Protein AF-A0A1S8C592-F1 (afdb_monomer_lite)

Radius of gyration: 11.65 Å; chains: 1; bounding box: 28×25×26 Å

Structure (mmCIF, N/CA/C/O backbone):
data_AF-A0A1S8C592-F1
#
_entry.id   AF-A0A1S8C592-F1
#
loop_
_atom_site.group_PDB
_atom_site.id
_atom_site.type_symbol
_atom_site.label_atom_id
_atom_site.label_alt_id
_atom_site.label_comp_id
_atom_site.label_asym_id
_atom_site.label_entity_id
_atom_site.label_seq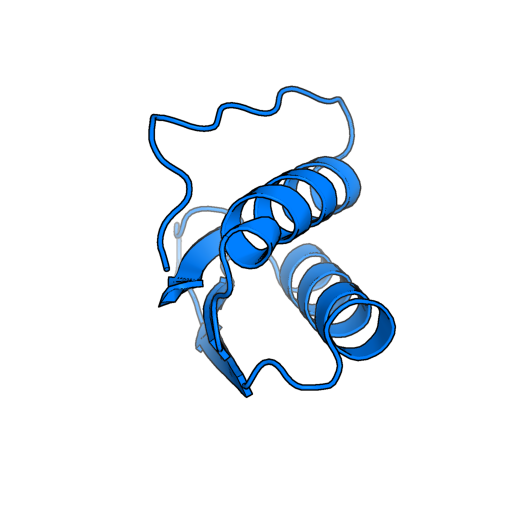_id
_atom_site.pdbx_PDB_ins_code
_atom_site.Cartn_x
_atom_site.Cartn_y
_atom_site.Cartn_z
_atom_site.occupancy
_atom_site.B_iso_or_equiv
_atom_site.auth_seq_id
_atom_site.auth_comp_id
_atom_site.auth_asym_id
_atom_site.auth_atom_id
_atom_site.pdbx_PDB_model_num
ATOM 1 N N . GLY A 1 1 ? 14.962 4.800 -5.564 1.00 50.03 1 GLY A N 1
ATOM 2 C CA . GLY A 1 1 ? 14.933 5.848 -6.614 1.00 50.03 1 GLY A CA 1
ATOM 3 C C . GLY A 1 1 ? 13.513 6.346 -6.720 1.00 50.03 1 GLY A C 1
ATOM 4 O O . GLY A 1 1 ? 12.632 5.524 -6.898 1.00 50.03 1 GLY A O 1
ATOM 5 N N . SER A 1 2 ? 13.262 7.640 -6.504 1.00 55.66 2 SER A N 1
ATOM 6 C CA . SER A 1 2 ? 11.887 8.163 -6.464 1.00 55.66 2 SER A CA 1
ATOM 7 C C . SER A 1 2 ? 11.370 8.403 -7.880 1.00 55.66 2 SER A C 1
ATOM 9 O O . SER A 1 2 ? 12.144 8.807 -8.749 1.00 55.66 2 SER A O 1
ATOM 11 N N . ALA A 1 3 ? 10.079 8.170 -8.118 1.00 58.38 3 ALA A N 1
ATOM 12 C CA . ALA A 1 3 ? 9.429 8.626 -9.340 1.00 58.38 3 ALA A CA 1
ATOM 13 C C . ALA A 1 3 ? 9.726 10.128 -9.524 1.00 58.38 3 ALA A C 1
ATOM 15 O O . ALA A 1 3 ? 9.445 10.931 -8.635 1.00 58.38 3 ALA A O 1
ATOM 16 N N . ASP A 1 4 ? 10.359 10.510 -10.636 1.00 58.91 4 ASP A N 1
ATOM 17 C CA . ASP A 1 4 ? 10.649 11.916 -10.933 1.00 58.91 4 ASP A CA 1
ATOM 18 C C . ASP A 1 4 ? 9.318 12.640 -11.222 1.00 58.91 4 ASP A C 1
ATOM 20 O O . ASP A 1 4 ? 8.786 12.580 -12.333 1.00 58.91 4 ASP A O 1
ATOM 24 N N . GLY A 1 5 ? 8.752 13.291 -10.200 1.00 69.44 5 GLY A N 1
ATOM 25 C CA . GLY A 1 5 ? 7.539 14.113 -10.284 1.00 69.44 5 GLY A CA 1
ATOM 26 C C . GLY A 1 5 ? 6.357 13.623 -9.439 1.00 69.44 5 GLY A C 1
ATOM 27 O O . GLY A 1 5 ? 6.355 12.523 -8.892 1.00 69.44 5 GLY A O 1
ATOM 28 N N . ASP A 1 6 ? 5.328 14.466 -9.333 1.00 82.69 6 ASP A N 1
ATOM 29 C CA . ASP A 1 6 ? 4.101 14.134 -8.605 1.00 82.69 6 ASP A CA 1
ATOM 30 C C . ASP A 1 6 ? 3.288 13.075 -9.365 1.00 82.69 6 ASP A C 1
ATOM 32 O O . ASP A 1 6 ? 2.911 13.267 -10.525 1.00 82.69 6 ASP A O 1
ATOM 36 N N . VAL A 1 7 ? 2.969 11.962 -8.700 1.00 84.88 7 VAL A N 1
ATOM 37 C CA . VAL A 1 7 ? 2.109 10.906 -9.250 1.00 84.88 7 VAL A CA 1
ATOM 38 C C . VAL A 1 7 ? 0.701 11.051 -8.679 1.00 84.88 7 VAL A C 1
ATOM 40 O O . VAL A 1 7 ? 0.498 10.976 -7.470 1.00 84.88 7 VAL A O 1
ATOM 43 N N . VAL A 1 8 ? -0.289 11.220 -9.559 1.00 92.38 8 VAL A N 1
ATOM 44 C CA . VAL A 1 8 ? -1.713 11.237 -9.195 1.00 92.38 8 VAL A CA 1
ATOM 45 C C . VAL A 1 8 ? -2.442 10.151 -9.979 1.00 92.38 8 VAL A C 1
ATOM 47 O O . VAL A 1 8 ? -2.415 10.138 -11.210 1.00 92.38 8 VAL A O 1
ATOM 50 N N . VAL A 1 9 ? -3.116 9.254 -9.260 1.00 95.06 9 VAL A N 1
ATOM 51 C CA . VAL A 1 9 ? -3.964 8.196 -9.823 1.00 95.06 9 VAL A CA 1
ATOM 52 C C . VAL A 1 9 ? -5.394 8.415 -9.337 1.00 95.06 9 VAL A C 1
ATOM 54 O O . VAL A 1 9 ? -5.626 8.615 -8.147 1.00 95.06 9 VAL A O 1
ATOM 57 N N . ILE A 1 10 ? -6.359 8.401 -10.259 1.00 96.12 10 ILE A N 1
ATOM 58 C CA . ILE A 1 10 ? -7.786 8.580 -9.959 1.00 96.12 10 ILE A CA 1
ATOM 59 C C . ILE A 1 10 ? -8.541 7.376 -10.512 1.00 96.12 10 ILE A C 1
ATOM 61 O O . ILE A 1 10 ? -8.445 7.068 -11.699 1.00 96.12 10 ILE A O 1
ATOM 65 N N . GLY A 1 11 ? -9.320 6.718 -9.657 1.00 96.75 11 GLY A N 1
ATOM 66 C CA . GLY A 1 11 ? -10.101 5.540 -10.012 1.00 96.75 11 GLY A CA 1
ATOM 67 C C . GLY A 1 11 ? -11.267 5.318 -9.055 1.00 96.75 11 GLY A C 1
ATOM 68 O O . GLY A 1 11 ? -11.434 6.047 -8.080 1.00 96.75 11 GLY A O 1
ATOM 69 N N . ALA A 1 12 ? -12.099 4.327 -9.371 1.00 95.19 12 ALA A N 1
ATOM 70 C CA . ALA A 1 12 ? -13.332 4.043 -8.633 1.00 95.19 12 ALA A CA 1
ATOM 71 C C . ALA A 1 12 ? -13.155 3.025 -7.495 1.00 95.19 12 ALA A C 1
ATOM 73 O O . ALA A 1 12 ? -14.024 2.928 -6.634 1.00 95.19 12 ALA A O 1
ATOM 74 N N . GLU A 1 13 ? -12.065 2.257 -7.506 1.00 96.19 13 GLU A N 1
ATOM 75 C CA . GLU A 1 13 ? -11.817 1.181 -6.549 1.00 96.19 13 GLU A CA 1
ATOM 76 C C . GLU A 1 13 ? -10.493 1.460 -5.807 1.00 96.19 13 GLU A C 1
ATOM 78 O O . GLU A 1 13 ? -9.446 1.538 -6.459 1.00 96.19 13 GLU A O 1
ATOM 83 N N . PRO A 1 14 ? -10.527 1.683 -4.478 1.00 95.19 14 PRO A N 1
ATOM 84 C CA . PRO A 1 14 ? -9.350 2.060 -3.700 1.00 95.19 14 PRO A CA 1
ATOM 85 C C . PRO A 1 14 ? -8.171 1.090 -3.794 1.00 95.19 14 PRO A C 1
ATOM 87 O O . PRO A 1 14 ? -7.036 1.558 -3.887 1.00 95.19 14 PRO A O 1
ATOM 90 N N . ALA A 1 15 ? -8.398 -0.228 -3.797 1.00 96.00 15 ALA A N 1
ATOM 91 C CA . ALA A 1 15 ? -7.298 -1.190 -3.862 1.00 96.00 15 ALA A CA 1
ATOM 92 C C . ALA A 1 15 ? -6.594 -1.151 -5.226 1.00 96.00 15 ALA A C 1
ATOM 94 O O . ALA A 1 15 ? -5.365 -1.132 -5.281 1.00 96.00 15 ALA A O 1
ATOM 95 N N . ALA A 1 16 ? -7.348 -1.036 -6.319 1.00 96.88 16 ALA A N 1
ATOM 96 C CA . ALA A 1 16 ? -6.807 -0.861 -7.662 1.00 96.88 16 ALA A CA 1
ATOM 97 C C . ALA A 1 16 ? -6.024 0.455 -7.807 1.00 96.88 16 ALA A C 1
ATOM 99 O O . ALA A 1 16 ? -4.959 0.472 -8.422 1.00 96.88 16 ALA A O 1
ATOM 100 N N . VAL A 1 17 ? -6.521 1.551 -7.220 1.00 97.44 17 VAL A N 1
ATOM 101 C CA . VAL A 1 17 ? -5.816 2.846 -7.217 1.00 97.44 17 VAL A CA 1
ATOM 102 C C . VAL A 1 17 ? -4.517 2.764 -6.416 1.00 97.44 17 VAL A C 1
ATOM 104 O O . VAL A 1 17 ? -3.487 3.248 -6.880 1.00 97.44 17 VAL A O 1
ATOM 107 N N . ALA A 1 18 ? -4.548 2.145 -5.235 1.00 96.62 18 ALA A N 1
ATOM 108 C CA . ALA A 1 18 ? -3.366 1.978 -4.395 1.00 96.62 18 ALA A CA 1
ATOM 109 C C . ALA A 1 18 ? -2.300 1.100 -5.070 1.00 96.62 18 ALA A C 1
ATOM 111 O O . ALA A 1 18 ? -1.118 1.437 -5.020 1.00 96.62 18 ALA A O 1
ATOM 112 N N . ALA A 1 19 ? -2.717 0.020 -5.735 1.00 97.00 19 ALA A N 1
ATOM 113 C CA . ALA A 1 19 ? -1.839 -0.849 -6.511 1.00 97.00 19 ALA A CA 1
ATOM 114 C C . ALA A 1 19 ? -1.150 -0.098 -7.665 1.00 97.00 19 ALA A C 1
ATOM 116 O O . ALA A 1 19 ? 0.076 -0.107 -7.740 1.00 97.00 19 ALA A O 1
ATOM 117 N N . ASP A 1 20 ? -1.907 0.622 -8.507 1.00 97.06 20 ASP A N 1
ATOM 118 C CA . ASP A 1 20 ? -1.339 1.403 -9.624 1.00 97.06 20 ASP A CA 1
ATOM 119 C C . ASP A 1 20 ? -0.391 2.506 -9.121 1.00 97.06 20 ASP A C 1
ATOM 121 O O . ASP A 1 20 ? 0.685 2.727 -9.677 1.00 97.06 20 ASP A O 1
ATOM 125 N N . LEU A 1 21 ? -0.743 3.177 -8.018 1.00 95.44 21 LEU A N 1
ATOM 126 C CA . LEU A 1 21 ? 0.142 4.162 -7.402 1.00 95.44 21 LEU A CA 1
ATOM 127 C C . LEU A 1 21 ? 1.466 3.527 -6.950 1.00 95.44 21 LEU A C 1
ATOM 129 O O . LEU A 1 21 ? 2.529 4.049 -7.282 1.00 95.44 21 LEU A O 1
ATOM 133 N N . LEU A 1 22 ? 1.421 2.406 -6.225 1.00 95.31 22 LEU A N 1
ATOM 134 C CA . LEU A 1 22 ? 2.619 1.710 -5.748 1.00 95.31 22 LEU A CA 1
ATOM 135 C C . LEU A 1 22 ? 3.479 1.175 -6.893 1.00 95.31 22 LEU A C 1
ATOM 137 O O . LEU A 1 22 ? 4.696 1.328 -6.844 1.00 95.31 22 LEU A O 1
ATOM 141 N N . ASP A 1 23 ? 2.869 0.630 -7.946 1.00 95.38 23 ASP A N 1
ATOM 142 C CA . ASP A 1 23 ? 3.591 0.159 -9.130 1.00 95.38 23 ASP A CA 1
ATOM 143 C C . ASP A 1 23 ? 4.388 1.292 -9.785 1.00 95.38 23 ASP A C 1
ATOM 145 O O . ASP A 1 23 ? 5.554 1.117 -10.144 1.00 95.38 23 ASP A O 1
ATOM 149 N N . ARG A 1 24 ? 3.795 2.485 -9.888 1.00 93.19 24 ARG A N 1
ATOM 150 C CA . ARG A 1 24 ? 4.476 3.669 -10.429 1.00 93.19 24 ARG A CA 1
ATOM 151 C C . ARG A 1 24 ? 5.576 4.168 -9.507 1.00 93.19 24 ARG A C 1
ATOM 153 O O . ARG A 1 24 ? 6.673 4.447 -9.986 1.00 93.19 24 ARG A O 1
ATOM 160 N N . LEU A 1 25 ? 5.300 4.264 -8.208 1.00 92.06 25 LEU A N 1
ATOM 161 C CA . LEU A 1 25 ? 6.273 4.716 -7.215 1.00 92.06 25 LEU A CA 1
ATOM 162 C C . LEU A 1 25 ? 7.499 3.790 -7.159 1.00 92.06 25 LEU A C 1
ATOM 164 O O . LEU A 1 25 ? 8.626 4.275 -7.115 1.00 92.06 25 LEU A O 1
ATOM 168 N N . LEU A 1 26 ? 7.296 2.473 -7.242 1.00 92.88 26 LEU A N 1
ATOM 169 C CA . LEU A 1 26 ? 8.369 1.473 -7.196 1.00 92.88 26 LEU A CA 1
ATOM 170 C C . LEU A 1 26 ? 9.082 1.274 -8.540 1.00 92.88 26 LEU A C 1
ATOM 172 O O . LEU A 1 26 ? 10.222 0.808 -8.557 1.00 92.88 26 LEU A O 1
ATOM 176 N N . SER A 1 27 ? 8.471 1.670 -9.664 1.00 90.38 27 SER A N 1
ATOM 177 C CA . SER A 1 27 ? 9.076 1.546 -11.003 1.00 90.38 27 SER A CA 1
ATOM 178 C C . SER A 1 27 ? 10.413 2.284 -11.156 1.00 90.38 27 SER A C 1
ATOM 180 O O . SER A 1 27 ? 11.233 1.909 -11.994 1.00 90.38 27 SER A O 1
ATOM 182 N N . ALA A 1 28 ? 10.658 3.299 -10.323 1.00 83.62 28 ALA A N 1
ATOM 183 C CA . ALA A 1 28 ? 11.909 4.052 -10.266 1.00 83.62 28 ALA A CA 1
ATOM 184 C C . ALA A 1 28 ? 13.002 3.375 -9.401 1.00 83.62 28 ALA A C 1
ATOM 186 O O . ALA A 1 28 ? 14.058 3.966 -9.151 1.00 83.62 28 ALA A O 1
ATOM 187 N N . GLY A 1 29 ? 12.778 2.123 -8.983 1.00 84.62 29 GLY A N 1
ATOM 188 C CA . GLY A 1 29 ? 13.723 1.309 -8.220 1.00 84.62 29 GLY A CA 1
ATOM 189 C C . GLY A 1 29 ? 13.648 1.584 -6.725 1.00 84.62 29 GLY A C 1
ATOM 190 O O . GLY A 1 29 ? 14.666 1.910 -6.118 1.00 84.62 29 GLY A O 1
ATOM 191 N N . GLY A 1 30 ? 12.438 1.543 -6.165 1.00 89.94 30 GLY A N 1
ATOM 192 C CA . GLY A 1 30 ? 12.251 1.543 -4.716 1.00 89.94 30 GLY A CA 1
ATOM 193 C C . GLY A 1 30 ? 12.478 0.145 -4.138 1.00 89.94 30 GLY A C 1
ATOM 194 O O . GLY A 1 30 ? 12.096 -0.845 -4.761 1.00 89.94 30 GLY A O 1
ATOM 195 N N . GLU A 1 31 ? 13.103 0.057 -2.969 1.00 94.50 31 GLU A N 1
ATOM 196 C CA . GLU A 1 31 ? 13.444 -1.212 -2.301 1.00 94.50 31 GLU A CA 1
ATOM 197 C C . GLU A 1 31 ? 12.644 -1.429 -1.010 1.00 94.50 31 GLU A C 1
ATOM 199 O O . GLU A 1 31 ? 12.513 -2.560 -0.545 1.00 94.50 31 GLU A O 1
ATOM 204 N N . LEU A 1 32 ? 12.061 -0.362 -0.464 1.00 95.25 32 LEU A N 1
ATOM 205 C CA . LEU A 1 32 ? 11.229 -0.377 0.735 1.00 95.25 32 LEU A CA 1
ATOM 206 C C . LEU A 1 32 ? 9.890 0.307 0.446 1.00 95.25 32 LEU A C 1
ATOM 208 O O . LEU A 1 32 ? 9.849 1.372 -0.165 1.00 95.25 32 LEU A O 1
ATOM 212 N N . ALA A 1 33 ? 8.803 -0.278 0.943 1.00 96.62 33 ALA A N 1
ATOM 213 C CA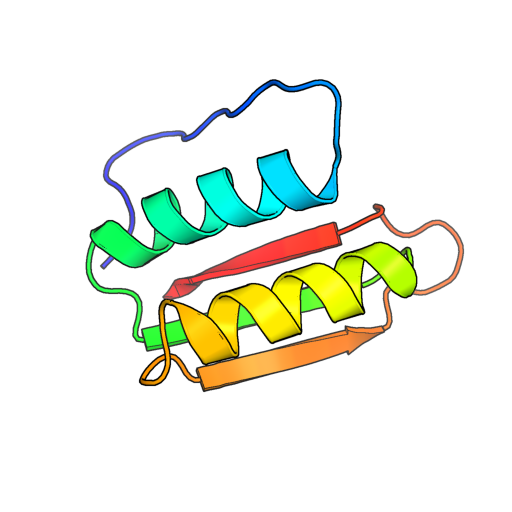 . ALA A 1 33 ? 7.478 0.316 0.993 1.00 96.62 33 ALA A CA 1
ATOM 214 C C . ALA A 1 33 ? 6.988 0.370 2.447 1.00 96.62 33 ALA A C 1
ATOM 216 O O . ALA A 1 33 ? 6.740 -0.652 3.090 1.00 96.62 33 ALA A O 1
ATOM 217 N N . THR A 1 34 ? 6.807 1.582 2.963 1.00 96.50 34 THR A N 1
ATOM 218 C CA . THR A 1 34 ? 6.156 1.813 4.255 1.00 96.50 34 THR A CA 1
ATOM 219 C C . THR A 1 34 ? 4.673 2.057 4.032 1.00 96.50 34 THR A C 1
ATOM 221 O O . THR A 1 34 ? 4.300 2.935 3.256 1.00 96.50 34 THR A O 1
ATOM 224 N N . VAL A 1 35 ? 3.824 1.308 4.733 1.00 95.88 35 VAL A N 1
ATOM 225 C CA . VAL A 1 35 ? 2.365 1.370 4.614 1.00 95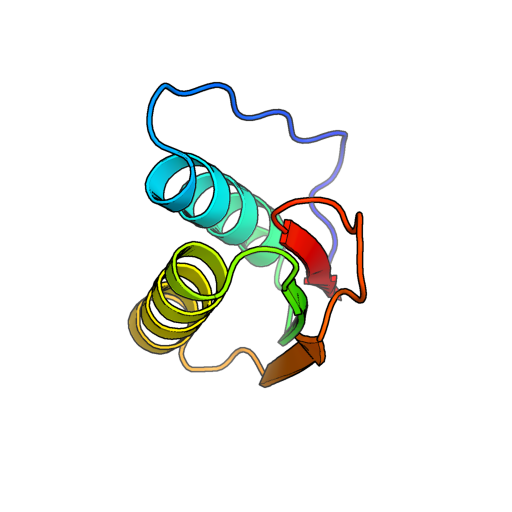.88 35 VAL A CA 1
ATOM 226 C C . VAL A 1 35 ? 1.745 1.640 5.981 1.00 95.88 35 VAL A C 1
ATOM 228 O O . VAL A 1 35 ? 1.927 0.863 6.918 1.00 95.88 35 VAL A O 1
ATOM 231 N N . VAL A 1 36 ? 0.974 2.719 6.102 1.00 96.44 36 VAL A N 1
ATOM 232 C CA . VAL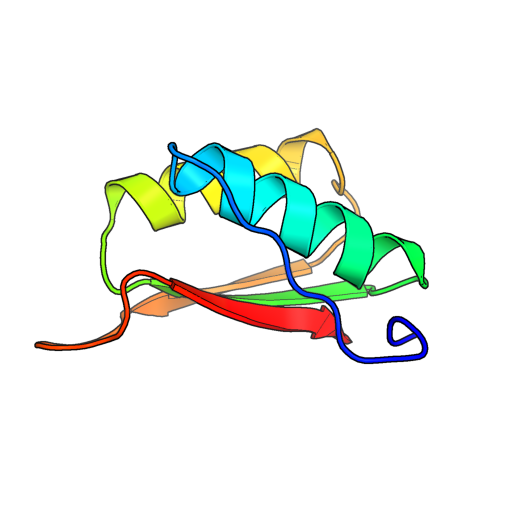 A 1 36 ? 0.136 2.993 7.279 1.00 96.44 36 VAL A CA 1
ATOM 233 C C . VAL A 1 36 ? -1.321 2.731 6.907 1.00 96.44 36 VAL A C 1
ATOM 235 O O . VAL A 1 36 ? -1.845 3.346 5.978 1.00 96.44 36 VAL A O 1
ATOM 238 N N . VAL A 1 37 ? -1.963 1.803 7.613 1.00 94.81 37 VAL A N 1
ATOM 239 C CA . VAL A 1 37 ? -3.271 1.241 7.241 1.00 94.81 37 VAL A CA 1
ATOM 240 C C . VAL A 1 37 ? -4.369 1.789 8.144 1.00 94.81 37 VAL A C 1
ATOM 242 O O . VAL A 1 37 ? -4.416 1.435 9.317 1.00 94.81 37 VAL A O 1
ATOM 245 N N . GLY A 1 38 ? -5.252 2.635 7.608 1.00 92.50 38 GLY A N 1
ATOM 246 C CA . GLY A 1 38 ? -6.461 3.080 8.314 1.00 92.50 38 GLY A CA 1
ATOM 247 C C . GLY A 1 38 ? -7.654 2.143 8.105 1.00 92.50 38 GLY A C 1
ATOM 248 O O . GLY A 1 38 ? -8.449 1.943 9.020 1.00 92.50 38 GLY A O 1
ATOM 249 N N . GLU A 1 39 ? -7.762 1.526 6.923 1.00 87.44 39 GLU A N 1
ATOM 250 C CA . GLU A 1 39 ? -8.779 0.515 6.607 1.00 87.44 39 GLU A CA 1
ATOM 251 C C . GLU A 1 39 ? -8.130 -0.846 6.319 1.00 87.44 39 GLU A C 1
ATOM 253 O O . GLU A 1 39 ? -7.450 -1.033 5.309 1.00 87.44 39 GLU A O 1
ATOM 258 N N . GLU A 1 40 ? -8.377 -1.823 7.195 1.00 87.12 40 GLU A N 1
ATOM 259 C CA . GLU A 1 40 ? -7.742 -3.149 7.131 1.00 87.12 40 GLU A CA 1
ATOM 260 C C . GLU A 1 40 ? -7.921 -3.885 5.784 1.00 87.12 40 GLU A C 1
ATOM 262 O O . GLU A 1 40 ? -6.915 -4.373 5.265 1.00 87.12 40 GLU A O 1
ATOM 267 N N . PRO A 1 41 ? -9.112 -3.922 5.139 1.00 92.56 41 PRO A N 1
ATOM 268 C CA . PRO A 1 41 ? -9.268 -4.599 3.845 1.00 92.56 41 PRO A CA 1
ATOM 269 C C . PRO A 1 41 ? -8.388 -4.010 2.733 1.00 92.56 41 PRO A C 1
ATOM 271 O O . PRO A 1 41 ? -7.916 -4.738 1.855 1.00 92.56 41 PRO A O 1
ATOM 274 N N . LEU A 1 42 ? -8.157 -2.694 2.769 1.00 94.25 42 LEU A N 1
ATOM 275 C CA . LEU A 1 42 ? -7.296 -2.009 1.811 1.00 94.25 42 LEU A CA 1
ATOM 276 C C . LEU A 1 42 ? -5.822 -2.320 2.093 1.00 94.25 42 LEU A C 1
ATOM 278 O O . LEU A 1 42 ? -5.081 -2.639 1.165 1.00 94.25 42 LEU A O 1
ATOM 282 N N . GLY A 1 43 ? -5.411 -2.298 3.364 1.00 94.25 43 GLY A N 1
ATOM 283 C CA . GLY A 1 43 ? -4.057 -2.679 3.772 1.00 94.25 43 GLY A CA 1
ATOM 284 C C . GLY A 1 43 ? -3.692 -4.108 3.372 1.00 94.25 43 GLY A C 1
ATOM 285 O O . GLY A 1 43 ? -2.627 -4.331 2.798 1.00 94.25 43 GLY A O 1
ATOM 286 N N . ASP A 1 44 ? -4.592 -5.066 3.601 1.00 95.38 44 ASP A N 1
ATOM 287 C CA . ASP A 1 44 ? -4.381 -6.465 3.215 1.00 95.38 44 ASP A CA 1
ATOM 288 C C . ASP A 1 44 ? -4.250 -6.622 1.694 1.00 95.38 44 ASP A C 1
ATOM 290 O O . ASP A 1 44 ? -3.345 -7.310 1.214 1.00 95.38 44 ASP A O 1
ATOM 294 N N . SER A 1 45 ? -5.109 -5.938 0.932 1.00 96.69 45 SER A N 1
ATOM 295 C CA . SER A 1 45 ? -5.075 -5.962 -0.536 1.00 96.69 45 SER A CA 1
ATOM 296 C C . SER A 1 45 ? -3.763 -5.396 -1.085 1.00 96.69 45 SER A C 1
ATOM 298 O O . SER A 1 45 ? -3.157 -5.979 -1.983 1.00 96.69 45 SER A O 1
ATOM 300 N N . VAL A 1 46 ? -3.283 -4.294 -0.507 1.00 96.69 46 VAL A N 1
ATOM 301 C CA . VAL A 1 46 ? -2.021 -3.651 -0.887 1.00 96.69 46 VAL A CA 1
ATOM 302 C C . VAL A 1 46 ? -0.814 -4.525 -0.558 1.00 96.69 46 VAL A C 1
ATOM 304 O O . VAL A 1 46 ? 0.050 -4.720 -1.413 1.00 96.69 46 VAL A O 1
ATOM 307 N N . CYS A 1 47 ? -0.752 -5.093 0.648 1.00 95.81 47 CYS A N 1
ATOM 308 C CA . CYS A 1 47 ? 0.337 -5.993 1.024 1.00 95.81 47 CYS A CA 1
ATOM 309 C C . CYS A 1 47 ? 0.368 -7.245 0.134 1.00 95.81 47 CYS A C 1
ATOM 311 O O . CYS A 1 47 ? 1.447 -7.677 -0.274 1.00 95.81 47 CYS A O 1
ATOM 313 N N . ALA A 1 48 ? -0.797 -7.806 -0.207 1.00 97.38 48 ALA A N 1
ATOM 314 C CA . ALA A 1 48 ? -0.889 -8.937 -1.126 1.00 97.38 48 ALA A CA 1
ATOM 315 C C . ALA A 1 48 ? -0.401 -8.577 -2.540 1.00 97.38 48 ALA A C 1
ATOM 317 O O . ALA A 1 48 ? 0.332 -9.358 -3.148 1.00 97.38 48 ALA A O 1
ATOM 318 N N . HIS A 1 49 ? -0.761 -7.393 -3.047 1.00 97.81 49 HIS A N 1
ATOM 319 C CA . HIS A 1 49 ? -0.288 -6.897 -4.344 1.00 97.81 49 HIS A CA 1
ATOM 320 C C . HIS A 1 49 ? 1.233 -6.725 -4.369 1.00 97.81 49 HIS A C 1
ATOM 322 O O . HIS A 1 49 ? 1.891 -7.255 -5.262 1.00 97.81 49 HIS A O 1
ATOM 328 N N . LEU A 1 50 ? 1.809 -6.062 -3.360 1.00 97.25 50 LEU A N 1
ATOM 329 C CA . LEU A 1 50 ? 3.260 -5.864 -3.253 1.00 97.25 50 LEU A CA 1
ATOM 330 C C . LEU A 1 50 ? 4.016 -7.193 -3.201 1.00 97.25 50 LEU A C 1
ATOM 332 O O . LEU A 1 50 ? 4.976 -7.374 -3.942 1.00 97.25 50 LEU A O 1
ATOM 336 N N . ALA A 1 51 ? 3.545 -8.155 -2.405 1.00 97.00 51 ALA A N 1
ATOM 337 C CA . ALA A 1 51 ? 4.162 -9.478 -2.336 1.00 97.00 51 ALA A CA 1
ATOM 338 C C . ALA A 1 51 ? 4.126 -10.230 -3.682 1.00 97.00 51 ALA A C 1
ATOM 340 O O . ALA A 1 51 ? 5.023 -11.024 -3.966 1.00 97.00 51 ALA A O 1
ATOM 341 N N . ALA A 1 52 ? 3.098 -10.000 -4.504 1.00 97.88 52 ALA A N 1
ATOM 342 C CA . ALA A 1 52 ? 2.938 -10.658 -5.798 1.00 97.88 52 ALA A CA 1
ATOM 343 C C . ALA A 1 52 ? 3.729 -9.977 -6.928 1.00 97.88 52 ALA A C 1
ATOM 345 O O . ALA A 1 52 ? 4.312 -10.668 -7.762 1.00 97.88 52 ALA A O 1
ATOM 346 N N . VAL A 1 53 ? 3.728 -8.642 -6.976 1.00 97.44 53 VAL A N 1
ATOM 347 C CA . VAL A 1 53 ? 4.264 -7.856 -8.104 1.00 97.44 53 VAL A CA 1
ATOM 348 C C . VAL A 1 53 ? 5.674 -7.335 -7.831 1.00 97.44 53 VAL A C 1
ATOM 350 O O . VAL A 1 53 ? 6.497 -7.301 -8.744 1.00 97.44 53 VAL A O 1
ATOM 353 N N . HIS A 1 54 ? 5.988 -7.019 -6.573 1.00 95.94 54 HIS A N 1
ATOM 354 C CA . HIS A 1 54 ? 7.282 -6.489 -6.130 1.00 95.94 54 HIS A CA 1
ATOM 355 C C . HIS A 1 54 ? 7.893 -7.365 -5.021 1.00 95.94 54 HIS A C 1
ATOM 357 O O . HIS A 1 54 ? 8.157 -6.881 -3.923 1.00 95.94 54 HIS A O 1
ATOM 363 N N . PRO A 1 55 ? 8.151 -8.665 -5.271 1.00 96.25 55 PRO A N 1
ATOM 364 C CA . PRO A 1 55 ? 8.532 -9.626 -4.227 1.00 96.25 55 PRO A CA 1
ATOM 365 C C . PRO A 1 55 ? 9.882 -9.337 -3.553 1.00 96.25 55 PRO A C 1
ATOM 367 O O . PRO A 1 55 ? 10.202 -9.942 -2.533 1.00 96.25 55 PRO A O 1
ATOM 370 N N . THR A 1 56 ? 10.702 -8.465 -4.141 1.00 95.50 56 THR A N 1
ATOM 371 C CA . THR A 1 56 ? 11.993 -8.043 -3.586 1.00 95.50 56 THR A CA 1
ATOM 372 C C . THR A 1 56 ? 11.895 -6.790 -2.722 1.00 95.50 56 THR A C 1
ATOM 374 O O . THR A 1 56 ? 12.882 -6.444 -2.084 1.00 95.50 56 THR A O 1
ATOM 377 N N . VAL A 1 57 ? 10.748 -6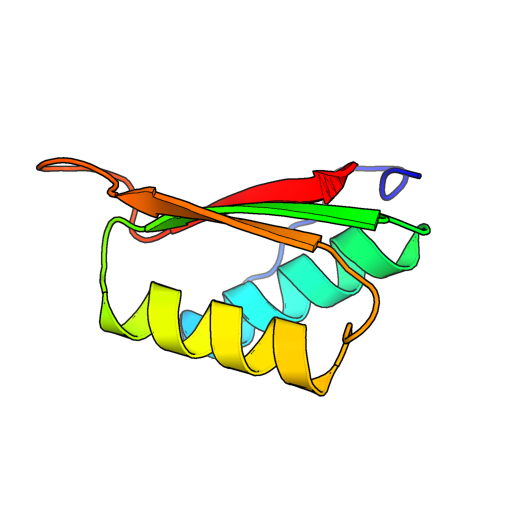.105 -2.722 1.00 96.81 57 VAL A N 1
ATOM 378 C CA . VAL A 1 57 ? 10.527 -4.895 -1.928 1.00 96.81 57 VAL A CA 1
ATOM 379 C C . VAL A 1 57 ? 10.205 -5.289 -0.494 1.00 96.81 57 VAL A C 1
ATOM 381 O O . VAL A 1 57 ? 9.309 -6.096 -0.238 1.00 96.81 57 VAL A O 1
ATOM 384 N N . GLU A 1 58 ? 10.931 -4.710 0.455 1.00 97.38 58 GLU A N 1
ATOM 385 C CA . GLU A 1 58 ? 10.609 -4.831 1.870 1.00 97.38 58 GLU A CA 1
ATOM 386 C C . GLU A 1 58 ? 9.321 -4.056 2.166 1.00 97.38 58 GLU A C 1
ATOM 388 O O . GLU A 1 58 ? 9.165 -2.913 1.745 1.00 97.38 58 GLU A O 1
ATOM 393 N N . VAL A 1 59 ? 8.381 -4.666 2.892 1.00 97.12 59 VAL A N 1
ATOM 394 C CA . VAL A 1 59 ? 7.111 -4.019 3.247 1.00 97.12 59 VAL A CA 1
ATOM 395 C C . VAL A 1 59 ? 7.009 -3.884 4.756 1.00 97.12 59 VAL A C 1
ATOM 397 O O . VAL A 1 59 ? 6.951 -4.882 5.476 1.00 97.12 59 VAL A O 1
ATOM 400 N N . VAL A 1 60 ? 6.922 -2.644 5.234 1.00 97.44 60 VAL A N 1
ATOM 401 C CA . VAL A 1 60 ? 6.736 -2.330 6.654 1.00 97.44 60 VAL A CA 1
ATOM 402 C C . VAL A 1 60 ? 5.333 -1.773 6.858 1.00 97.44 60 VAL A C 1
ATOM 404 O O . VAL A 1 60 ? 4.968 -0.749 6.284 1.00 97.44 60 VAL A O 1
ATOM 407 N N . ARG A 1 61 ? 4.535 -2.448 7.691 1.00 95.81 61 ARG A N 1
ATOM 408 C CA . ARG A 1 61 ? 3.139 -2.085 7.968 1.00 95.81 61 ARG A CA 1
ATOM 409 C C . ARG A 1 61 ? 2.985 -1.487 9.363 1.00 95.81 61 ARG A C 1
ATOM 411 O O . ARG A 1 61 ? 3.426 -2.078 10.347 1.00 95.81 61 ARG A O 1
ATOM 418 N N . TYR A 1 62 ? 2.264 -0.373 9.447 1.00 95.44 62 TYR A N 1
ATOM 419 C CA . TYR A 1 62 ? 1.849 0.262 10.695 1.00 95.44 62 TYR A CA 1
ATOM 420 C C . TYR A 1 62 ? 0.326 0.452 10.740 1.00 95.44 62 TYR A C 1
ATOM 422 O O . TYR A 1 62 ? -0.286 0.722 9.705 1.00 95.44 62 TYR A O 1
ATOM 430 N N . PRO A 1 63 ? -0.308 0.357 11.921 1.00 94.00 63 PRO A N 1
ATOM 431 C CA . PRO A 1 63 ? -1.711 0.717 12.071 1.00 94.00 63 PRO A CA 1
ATOM 432 C C . PRO A 1 63 ? -1.884 2.240 11.986 1.00 94.00 63 PRO A C 1
ATOM 434 O O . PRO A 1 63 ? -1.218 3.000 12.691 1.00 94.00 63 PRO A O 1
ATOM 437 N N . GLY A 1 64 ? -2.804 2.685 11.138 1.00 88.00 64 GLY A N 1
ATOM 438 C CA . GLY A 1 64 ? -3.364 4.027 11.165 1.00 88.00 64 GLY A CA 1
ATOM 439 C C . GLY A 1 64 ? -4.413 4.070 12.267 1.00 88.00 64 GLY A C 1
ATOM 440 O O . GLY A 1 64 ? -5.402 3.351 12.204 1.00 88.00 64 GLY A O 1
ATOM 441 N N . GLY A 1 65 ? -4.164 4.848 13.321 1.00 87.69 65 GLY A N 1
ATOM 442 C CA . GLY A 1 65 ? -5.091 4.966 14.450 1.00 87.69 65 GLY A CA 1
ATOM 443 C C . GLY A 1 65 ? -6.471 5.517 14.061 1.00 87.69 65 GLY A C 1
ATOM 444 O O . GLY A 1 65 ? -6.779 5.748 12.893 1.00 87.69 65 GLY A O 1
ATOM 445 N N . GLU A 1 66 ? -7.315 5.772 15.060 1.00 85.88 66 GLU A N 1
ATOM 446 C CA . GLU A 1 66 ? -8.667 6.295 14.830 1.00 85.88 66 GLU A CA 1
ATOM 447 C C . GLU A 1 66 ? -8.654 7.581 13.983 1.00 85.88 66 GLU A C 1
ATOM 449 O O . GLU A 1 66 ? -7.952 8.544 14.294 1.00 85.88 66 GLU A O 1
ATOM 454 N N . GLY A 1 67 ? -9.441 7.595 12.901 1.00 85.75 67 GLY A N 1
ATOM 455 C CA . GLY A 1 67 ? -9.534 8.735 11.982 1.00 85.75 67 GLY A CA 1
ATOM 456 C C . GLY A 1 67 ? -8.356 8.888 11.013 1.00 85.75 67 GLY A C 1
ATOM 457 O O . GLY A 1 67 ? -8.255 9.926 10.358 1.00 85.75 67 GLY A O 1
ATOM 458 N N . ALA A 1 68 ? -7.468 7.893 10.911 1.00 89.50 68 ALA A N 1
ATOM 459 C CA . ALA A 1 68 ? -6.421 7.878 9.898 1.00 89.50 68 ALA A CA 1
ATOM 460 C C . ALA A 1 68 ? -6.996 7.877 8.471 1.00 89.50 68 ALA A C 1
ATOM 462 O O . ALA A 1 68 ? -8.122 7.443 8.220 1.00 89.50 68 ALA A O 1
ATOM 463 N N . LEU A 1 69 ? -6.185 8.347 7.520 1.00 92.94 69 LEU A N 1
ATOM 464 C CA . LEU A 1 69 ? -6.468 8.156 6.100 1.00 92.94 69 LEU A CA 1
ATOM 465 C C . LEU A 1 69 ? -6.572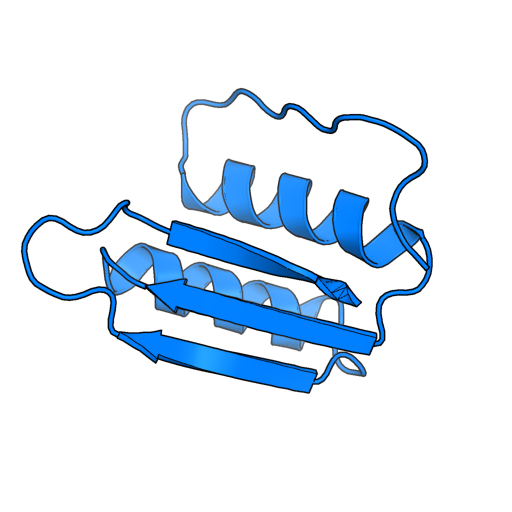 6.652 5.791 1.00 92.94 69 LEU A C 1
ATOM 467 O O . LEU A 1 69 ? -5.863 5.870 6.429 1.00 92.94 69 LEU A O 1
ATOM 471 N N . PRO A 1 70 ? -7.387 6.243 4.798 1.00 92.81 70 PRO A N 1
ATOM 472 C CA . PRO A 1 70 ? -7.570 4.828 4.468 1.00 92.81 70 PRO A CA 1
ATOM 473 C C . PRO A 1 70 ? -6.246 4.087 4.256 1.00 92.81 70 PRO A C 1
ATOM 475 O O . PRO A 1 70 ? -6.077 2.952 4.706 1.00 92.81 70 PRO A O 1
ATOM 478 N N . LEU A 1 71 ? -5.288 4.769 3.621 1.00 95.50 71 LEU A N 1
ATOM 479 C CA . LEU A 1 71 ? -3.947 4.279 3.354 1.00 95.50 71 LEU A CA 1
ATOM 480 C C . LEU A 1 71 ? -2.973 5.455 3.208 1.00 95.50 71 LEU A C 1
ATOM 482 O O . LEU A 1 71 ? -3.263 6.418 2.496 1.00 95.50 71 LEU A O 1
ATOM 486 N N . LEU A 1 72 ? -1.803 5.354 3.832 1.00 95.38 72 LEU A N 1
ATOM 487 C CA . LEU A 1 72 ? -0.634 6.174 3.512 1.00 95.38 72 LEU A CA 1
ATOM 488 C C . LEU A 1 72 ? 0.504 5.263 3.077 1.00 95.38 72 LEU A C 1
ATOM 490 O O . LEU A 1 72 ? 0.740 4.231 3.704 1.00 95.38 72 LEU A O 1
ATOM 494 N N . VAL A 1 73 ? 1.214 5.664 2.026 1.00 94.00 73 VAL A N 1
ATOM 495 C CA . VAL A 1 73 ? 2.349 4.915 1.488 1.00 94.00 73 VAL A CA 1
ATOM 496 C C . VAL A 1 73 ? 3.551 5.826 1.288 1.00 94.00 73 VAL A C 1
ATOM 498 O O . VAL A 1 73 ? 3.404 6.984 0.900 1.00 94.00 73 VAL A O 1
ATOM 501 N N . GLY A 1 74 ? 4.737 5.291 1.547 1.00 93.12 74 GLY A N 1
ATOM 502 C CA . GLY A 1 74 ? 6.016 5.896 1.193 1.00 93.12 74 GLY A CA 1
ATOM 503 C C . GLY A 1 74 ? 6.949 4.829 0.635 1.00 93.12 74 GLY A C 1
ATOM 504 O O . GLY A 1 74 ? 6.897 3.687 1.091 1.00 93.12 74 GLY A O 1
ATOM 505 N N . VAL A 1 75 ? 7.770 5.194 -0.349 1.00 93.81 75 VAL A N 1
ATOM 506 C CA . VAL A 1 75 ? 8.780 4.306 -0.941 1.00 93.81 75 VAL A CA 1
ATOM 507 C C . VAL A 1 75 ? 10.154 4.973 -0.937 1.00 93.81 75 VAL A C 1
ATOM 509 O O . VAL A 1 75 ? 10.226 6.203 -1.007 1.00 93.81 75 VAL A O 1
ATOM 512 N N . GLU A 1 76 ? 11.221 4.175 -0.881 1.00 90.38 76 GLU A N 1
ATOM 513 C CA . GLU A 1 76 ? 12.628 4.629 -0.893 1.00 90.38 76 GLU A CA 1
ATOM 514 C C . GLU A 1 76 ? 13.442 3.926 -1.989 1.00 90.38 76 GLU A C 1
ATOM 516 O O . GLU A 1 76 ? 13.378 2.677 -2.034 1.00 90.38 76 GLU A O 1
#

pLDDT: mean 91.51, std 9.65, range [50.03, 97.88]

Secondary structure (DSSP, 8-state):
---SS------S-HHHHHHHHHHHHHTTT--EEEEEESSHHHHHHHHHHHHHH-TTSEEEEEE--TT--SEEEEE-

Sequence (76 aa):
GSADGDVVVIGAEPAAVAADLLDRLLSAGGELATVVVGEEPLGDSVCAHLAAVHPTVEVVRYPGGEGALPLLVGVE

Foldseek 3Di:
DAQPDDDDFDDDDLLVRLLVSVCRGCVVPFQEKEKEAADPVSVVSNVVSCCVPVVRHHYHYHYDPPPGDRMDMDTD